Protein AF-H8L645-F1 (afdb_monomer_lite)

Foldseek 3Di:
DPPCDVDDDDPVRQVVLVVQCVVVVHDSVVSVVVVVVVVCCVPPPDPPPPPPDDPCVVVPDDPPPDDDD

Secondary structure (DSSP, 8-state):
-----SS---HHHHHHHHHHHHHHT--HHHHHHHHHHHHHHHHHS----------GGGG--PPPPP---

Sequence (69 aa):
MTEDLPIDLTPAQADRISAFAKEQGLTVEQAVTKLAREAINERYVLPKNRGSVLPIRALKRAPRGPSHD

Radius of gyration: 26.89 Å; chains: 1; bounding box: 69×50×50 Å

Organism: Frateuria aurantia (strain ATCC 33424 / DSM 6220 / KCTC 2777 / LMG 1558 / NBRC 3245 / NCIMB 13370) (NCBI:txid767434)

pLDDT: mean 76.22, std 14.35, range [40.47, 94.25]

Structure (mmCIF, N/CA/C/O backbone):
data_AF-H8L645-F1
#
_entry.id   AF-H8L645-F1
#
loop_
_atom_site.group_PDB
_atom_site.id
_atom_site.type_symbol
_atom_site.label_atom_id
_atom_site.label_alt_id
_atom_site.label_comp_id
_atom_site.label_asym_id
_atom_site.label_entity_id
_atom_site.label_seq_id
_atom_site.pdbx_PDB_ins_code
_atom_site.Cartn_x
_atom_site.Cartn_y
_atom_site.Cartn_z
_atom_site.occupancy
_atom_site.B_iso_or_equiv
_atom_site.auth_seq_id
_atom_site.auth_comp_id
_atom_site.auth_asym_id
_atom_site.auth_atom_id
_atom_site.pdbx_PDB_model_num
ATOM 1 N N . MET A 1 1 ? -18.620 15.223 6.381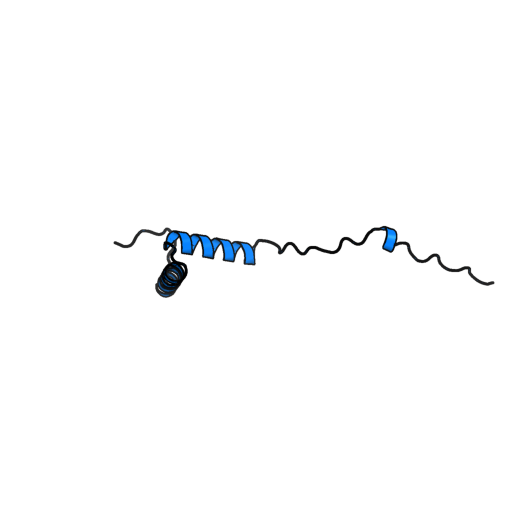 1.00 40.47 1 MET A N 1
ATOM 2 C CA . MET A 1 1 ? -17.253 15.771 6.316 1.00 40.47 1 MET A CA 1
ATOM 3 C C . MET A 1 1 ? -16.434 14.771 5.523 1.00 40.47 1 MET A C 1
ATOM 5 O O . MET A 1 1 ? -15.982 13.787 6.084 1.00 40.47 1 MET A O 1
ATOM 9 N N . THR A 1 2 ? -16.405 14.929 4.206 1.00 49.84 2 THR A N 1
ATOM 10 C CA . THR A 1 2 ? -15.537 14.172 3.300 1.00 49.84 2 THR A CA 1
ATOM 11 C C . THR A 1 2 ? -14.266 14.991 3.173 1.00 49.84 2 THR A C 1
ATOM 13 O O . THR A 1 2 ? -14.311 16.099 2.648 1.00 49.84 2 THR A O 1
ATOM 16 N N . GLU A 1 3 ? -13.180 14.514 3.770 1.00 57.72 3 GLU A N 1
ATOM 17 C CA . GLU A 1 3 ? -11.869 15.133 3.614 1.00 57.72 3 GLU A CA 1
ATOM 18 C C . GLU A 1 3 ? -11.465 15.010 2.139 1.00 57.72 3 GLU A C 1
ATOM 20 O O . GLU A 1 3 ? -11.510 13.920 1.566 1.00 57.72 3 GLU A O 1
ATOM 25 N N . ASP A 1 4 ? -11.172 16.156 1.524 1.00 53.94 4 ASP A N 1
ATOM 26 C CA . ASP A 1 4 ? -10.832 16.337 0.112 1.00 53.94 4 ASP A CA 1
ATOM 27 C C . ASP A 1 4 ? -9.442 15.728 -0.147 1.00 53.94 4 ASP A C 1
ATOM 29 O O . ASP A 1 4 ? -8.414 16.403 -0.183 1.00 53.94 4 ASP A O 1
ATOM 33 N N . LEU A 1 5 ? -9.380 14.398 -0.210 1.00 58.47 5 LEU A N 1
ATOM 34 C CA . LEU A 1 5 ? -8.211 13.698 -0.723 1.00 58.47 5 LEU A CA 1
ATOM 35 C C . LEU A 1 5 ? -8.114 14.053 -2.218 1.00 58.47 5 LEU A C 1
ATOM 37 O O . LEU A 1 5 ? -9.087 13.829 -2.935 1.00 58.47 5 LEU A O 1
ATOM 41 N N . PRO A 1 6 ? -6.970 14.543 -2.738 1.00 67.00 6 PRO A N 1
ATOM 42 C CA . PRO A 1 6 ? -6.813 14.963 -4.143 1.00 67.00 6 PRO A CA 1
ATOM 43 C C . PRO A 1 6 ? -6.852 13.792 -5.149 1.00 67.00 6 PRO A C 1
ATOM 45 O O . PRO A 1 6 ? -6.373 13.899 -6.277 1.00 67.00 6 PRO A O 1
ATOM 48 N N . ILE A 1 7 ? -7.357 12.638 -4.718 1.00 69.38 7 ILE A N 1
ATOM 49 C CA . ILE A 1 7 ? -7.376 11.371 -5.426 1.00 69.38 7 ILE A CA 1
ATOM 50 C C . IL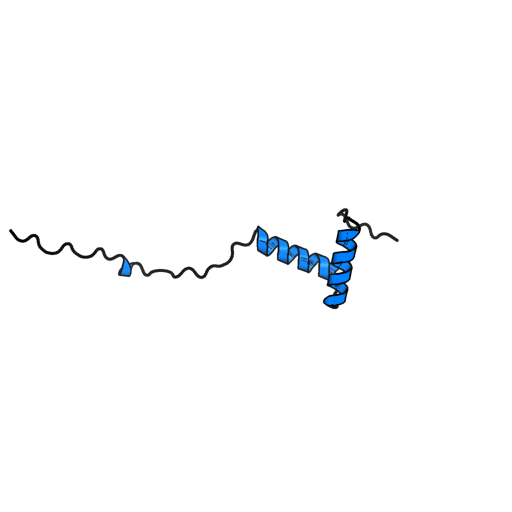E A 1 7 ? -8.763 10.774 -5.204 1.00 69.38 7 ILE A C 1
ATOM 52 O O . ILE A 1 7 ? -9.100 10.392 -4.082 1.00 69.38 7 ILE A O 1
ATOM 56 N N . ASP A 1 8 ? -9.546 10.661 -6.275 1.00 77.00 8 ASP A N 1
ATOM 57 C CA . ASP A 1 8 ? -10.839 9.984 -6.225 1.00 77.00 8 ASP A CA 1
ATOM 58 C C . ASP A 1 8 ? -10.628 8.486 -5.986 1.00 77.00 8 ASP A C 1
ATOM 60 O O . ASP A 1 8 ? -10.193 7.732 -6.862 1.00 77.00 8 ASP A O 1
ATOM 64 N N . LEU A 1 9 ? -10.932 8.051 -4.765 1.00 79.25 9 LEU A N 1
ATOM 65 C CA . LEU A 1 9 ? -10.958 6.645 -4.397 1.00 79.25 9 LEU A CA 1
ATOM 66 C C . LEU A 1 9 ? -12.363 6.095 -4.613 1.00 79.25 9 LEU A C 1
ATOM 68 O O . LEU A 1 9 ? -13.357 6.668 -4.170 1.00 79.25 9 LEU A O 1
ATOM 72 N N . THR A 1 10 ? -12.452 4.920 -5.232 1.00 87.94 10 THR A N 1
ATOM 73 C CA . THR A 1 10 ? -13.714 4.173 -5.214 1.00 87.94 10 THR A CA 1
ATOM 74 C C . THR A 1 10 ? -14.061 3.773 -3.770 1.00 87.94 10 THR A C 1
ATOM 76 O O . THR A 1 10 ? -13.147 3.515 -2.978 1.00 87.94 10 THR A O 1
ATOM 79 N N . PRO A 1 11 ? -15.352 3.631 -3.413 1.00 86.12 11 PRO A N 1
ATOM 80 C CA . PRO A 1 11 ? -15.754 3.224 -2.062 1.00 86.12 11 PRO A CA 1
ATOM 81 C C . PRO A 1 11 ? -15.063 1.933 -1.599 1.00 86.12 11 PRO A C 1
ATOM 83 O O . PRO A 1 11 ? -14.511 1.864 -0.505 1.00 86.12 11 PRO A O 1
ATOM 86 N N . ALA A 1 12 ? -14.956 0.948 -2.496 1.00 88.25 12 ALA A N 1
ATOM 87 C CA . ALA A 1 12 ? -14.279 -0.314 -2.217 1.00 88.25 12 ALA A CA 1
ATOM 88 C C . ALA A 1 12 ? -12.774 -0.159 -1.922 1.00 88.25 12 ALA A C 1
ATOM 90 O O . ALA A 1 12 ? -12.206 -0.969 -1.191 1.00 88.25 12 ALA A O 1
ATOM 91 N N . GLN A 1 13 ? -12.098 0.840 -2.498 1.00 86.94 13 GLN A N 1
ATOM 92 C CA . GLN A 1 13 ? -10.693 1.127 -2.188 1.00 86.94 13 GLN A CA 1
ATOM 93 C C . GLN A 1 13 ? -10.557 1.797 -0.822 1.00 86.94 13 GLN A C 1
ATOM 95 O O . GLN A 1 13 ? -9.683 1.406 -0.049 1.00 86.94 13 GLN A O 1
ATOM 100 N N . ALA A 1 14 ? -11.436 2.751 -0.506 1.00 88.25 14 ALA A N 1
ATOM 101 C CA . ALA A 1 14 ? -11.452 3.419 0.792 1.00 88.25 14 ALA A CA 1
ATOM 102 C C . ALA A 1 14 ? -11.696 2.421 1.941 1.00 88.25 14 ALA A C 1
ATOM 104 O O . ALA A 1 14 ? -10.999 2.462 2.959 1.00 88.25 14 ALA A O 1
ATOM 105 N N . ASP A 1 15 ? -12.607 1.464 1.738 1.00 90.69 15 ASP A N 1
ATOM 106 C CA . ASP A 1 15 ? -12.895 0.398 2.701 1.00 90.69 15 ASP A CA 1
ATOM 107 C C . ASP A 1 15 ? -11.683 -0.508 2.935 1.00 90.69 15 ASP A C 1
ATOM 109 O O . ASP A 1 15 ? -11.337 -0.806 4.079 1.00 90.69 1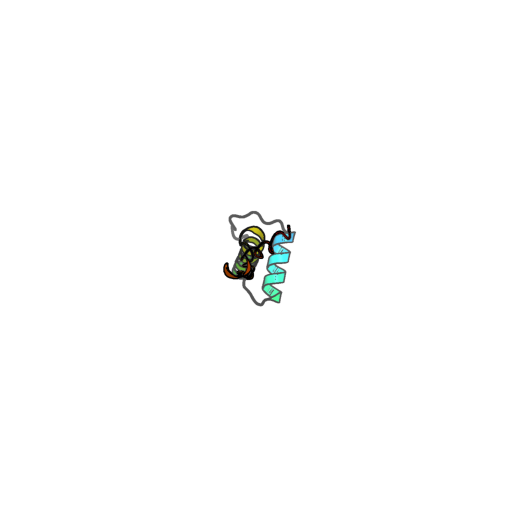5 ASP A O 1
ATOM 113 N N . ARG A 1 16 ? -10.981 -0.907 1.866 1.00 90.62 16 ARG A N 1
ATOM 114 C CA . ARG A 1 16 ? -9.764 -1.731 1.978 1.00 90.62 16 ARG A CA 1
ATOM 115 C C . ARG A 1 16 ? -8.641 -1.008 2.711 1.00 90.62 16 ARG A C 1
ATOM 117 O O . ARG A 1 16 ? -7.992 -1.612 3.560 1.00 90.62 16 ARG A O 1
ATOM 124 N N . ILE A 1 17 ? -8.415 0.269 2.402 1.00 90.38 17 ILE A N 1
ATOM 125 C CA . ILE A 1 17 ? -7.393 1.083 3.076 1.00 90.38 17 ILE A CA 1
ATOM 126 C C . ILE A 1 17 ? -7.734 1.213 4.563 1.00 90.38 17 ILE A C 1
ATOM 128 O O . ILE A 1 17 ? -6.863 1.037 5.411 1.00 90.38 17 ILE A O 1
ATOM 132 N N . SER A 1 18 ? -9.003 1.464 4.884 1.00 90.94 18 SER A N 1
ATOM 133 C CA . SER A 1 18 ? -9.471 1.582 6.267 1.00 90.94 18 SER A CA 1
ATOM 134 C C . SER A 1 18 ? -9.353 0.264 7.038 1.00 90.94 18 SER A C 1
ATOM 136 O O . SER A 1 18 ? -8.971 0.272 8.208 1.00 90.94 18 SER A O 1
ATOM 138 N N . ALA A 1 19 ? -9.647 -0.871 6.399 1.00 93.31 19 ALA A N 1
ATOM 139 C CA . ALA A 1 19 ? -9.454 -2.196 6.986 1.00 93.31 19 ALA A CA 1
ATOM 140 C C . ALA A 1 19 ? -7.969 -2.470 7.263 1.00 93.31 19 ALA A C 1
ATOM 142 O O . ALA A 1 19 ? -7.607 -2.812 8.387 1.00 93.31 19 ALA A O 1
ATOM 143 N N . PHE A 1 20 ? -7.103 -2.209 6.283 1.00 91.75 20 PHE A N 1
ATOM 144 C CA . PHE A 1 20 ? -5.656 -2.357 6.430 1.00 91.75 20 PHE A CA 1
ATOM 145 C C . PHE A 1 20 ? -5.087 -1.452 7.532 1.00 91.75 20 PHE A C 1
ATOM 147 O O . PHE A 1 20 ? -4.258 -1.884 8.331 1.00 91.75 20 PHE A O 1
ATOM 154 N N . ALA A 1 21 ? -5.561 -0.206 7.619 1.00 92.62 21 ALA A N 1
ATOM 155 C CA . ALA A 1 21 ? -5.182 0.721 8.679 1.00 92.62 21 ALA A CA 1
ATOM 156 C C . ALA A 1 21 ? -5.530 0.154 10.065 1.00 92.62 21 ALA A C 1
ATOM 158 O O . ALA A 1 21 ? -4.676 0.127 10.950 1.00 92.62 21 ALA A O 1
ATOM 159 N N . LYS A 1 22 ? -6.747 -0.383 10.236 1.00 93.75 22 LYS A N 1
ATOM 160 C CA . LYS A 1 22 ? -7.184 -1.014 11.492 1.00 93.75 22 LYS A CA 1
ATOM 161 C C . LYS A 1 22 ? -6.362 -2.250 11.847 1.00 93.75 22 LYS A C 1
ATOM 163 O O . LYS A 1 22 ? -5.940 -2.375 12.991 1.00 93.75 22 LYS A O 1
ATOM 168 N N . GLU A 1 23 ? -6.114 -3.136 10.887 1.00 94.25 23 GLU A N 1
ATOM 169 C CA . GLU A 1 23 ? -5.330 -4.360 11.104 1.00 94.25 23 GLU A CA 1
ATOM 170 C C . GLU A 1 23 ? -3.888 -4.066 11.529 1.00 94.25 23 GLU A C 1
ATOM 172 O O . GLU A 1 23 ? -3.315 -4.787 12.343 1.00 94.25 23 GLU A O 1
ATOM 177 N N . GLN A 1 24 ? -3.301 -3.000 10.989 1.00 91.31 24 GLN A N 1
ATOM 178 C CA . GLN A 1 24 ? -1.915 -2.617 11.253 1.00 91.31 24 GLN A CA 1
ATOM 179 C C . GLN A 1 24 ? -1.772 -1.617 12.411 1.00 91.31 24 GLN A C 1
ATOM 181 O O . GLN A 1 24 ? -0.650 -1.236 12.742 1.00 91.31 24 GLN A O 1
ATOM 186 N N . GLY A 1 25 ? -2.881 -1.166 13.012 1.00 94.25 25 GLY A N 1
ATOM 187 C CA . GLY A 1 25 ? -2.874 -0.117 14.036 1.00 94.25 25 GLY A CA 1
ATOM 188 C C . GLY A 1 25 ? -2.344 1.230 13.526 1.00 94.25 25 GLY A C 1
ATOM 189 O O . GLY A 1 25 ? -1.723 1.973 14.281 1.00 94.25 25 GLY A O 1
ATOM 190 N N . LEU A 1 26 ? -2.544 1.523 12.239 1.00 91.50 26 LEU A N 1
ATOM 191 C CA . LEU A 1 26 ? -2.077 2.730 11.558 1.00 91.50 26 LEU A CA 1
ATOM 192 C C . LEU A 1 26 ? -3.218 3.730 11.363 1.00 91.50 26 LEU A C 1
ATOM 194 O O . LEU A 1 26 ? -4.395 3.367 11.339 1.00 91.50 26 LEU A O 1
ATOM 198 N N . THR A 1 27 ? -2.870 4.997 11.141 1.00 92.12 27 THR A N 1
ATOM 199 C CA . THR A 1 27 ? -3.833 5.958 10.586 1.00 92.12 27 THR A CA 1
ATOM 200 C C . THR A 1 27 ? -4.079 5.673 9.102 1.00 92.12 27 THR A C 1
ATOM 202 O O . THR A 1 27 ? -3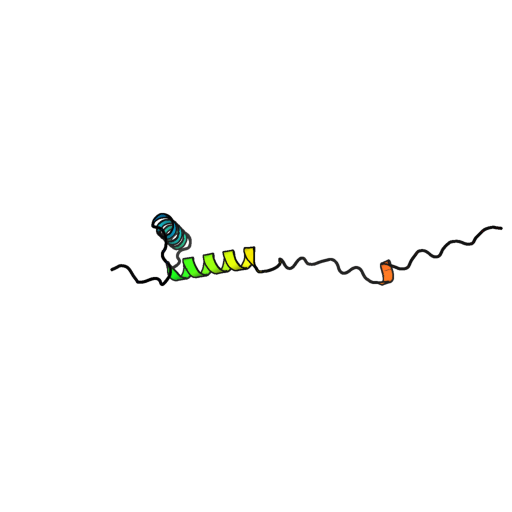.261 5.040 8.429 1.00 92.12 27 THR A O 1
ATOM 205 N N . VAL A 1 28 ? -5.200 6.161 8.563 1.00 87.19 28 VAL A N 1
ATOM 206 C CA . VAL A 1 28 ? -5.535 6.002 7.136 1.00 87.19 28 VAL A CA 1
ATOM 207 C C . VAL A 1 28 ? -4.435 6.593 6.245 1.00 87.19 28 VAL A C 1
ATOM 209 O O . VAL A 1 28 ? -3.991 5.935 5.309 1.00 87.19 28 VAL A O 1
ATOM 212 N N . GLU A 1 29 ? -3.907 7.774 6.573 1.00 87.62 29 GLU A N 1
ATOM 213 C CA . GLU A 1 29 ? -2.802 8.394 5.823 1.00 87.62 29 GLU A CA 1
ATOM 214 C C . GLU A 1 29 ? -1.521 7.546 5.830 1.00 87.62 29 GLU A C 1
ATOM 216 O O . GLU A 1 29 ? -0.855 7.385 4.801 1.00 87.62 29 GLU A O 1
ATOM 221 N N . GLN A 1 30 ? -1.173 6.963 6.980 1.00 89.12 30 GLN A N 1
ATOM 222 C CA . GLN A 1 30 ? -0.009 6.083 7.107 1.00 89.12 30 GLN A CA 1
ATOM 223 C C . GLN A 1 30 ? -0.196 4.794 6.306 1.00 89.12 30 GLN A C 1
ATOM 225 O O . GLN A 1 30 ? 0.737 4.341 5.639 1.00 89.12 30 GLN A O 1
ATOM 230 N N . ALA A 1 31 ? -1.402 4.226 6.336 1.00 91.69 31 ALA A N 1
ATOM 231 C CA . ALA A 1 31 ? -1.771 3.070 5.532 1.00 91.69 31 ALA A CA 1
ATOM 232 C C . ALA A 1 31 ? -1.624 3.360 4.031 1.00 91.69 31 ALA A C 1
ATOM 234 O O . ALA A 1 31 ? -0.951 2.601 3.333 1.00 91.69 31 ALA A O 1
ATOM 235 N N . VAL A 1 32 ? -2.168 4.483 3.548 1.00 90.31 32 VAL A N 1
ATOM 236 C CA . VAL A 1 32 ? -2.031 4.909 2.144 1.00 90.31 32 VAL A CA 1
ATOM 237 C C . VAL A 1 32 ? -0.563 5.070 1.767 1.00 90.31 32 VAL A C 1
ATOM 239 O O . VAL A 1 32 ? -0.122 4.532 0.753 1.00 90.31 32 VAL A O 1
ATOM 242 N N . THR A 1 33 ? 0.216 5.755 2.605 1.00 89.56 33 THR A N 1
ATOM 243 C CA . THR A 1 33 ? 1.646 5.98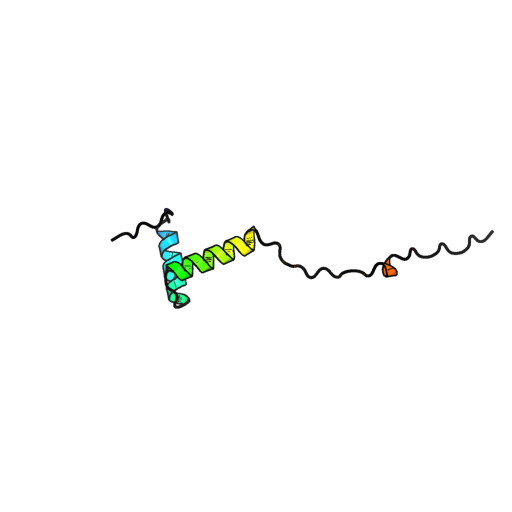9 2.360 1.00 89.56 33 THR A CA 1
ATOM 244 C C . THR A 1 33 ? 2.420 4.675 2.257 1.00 89.56 33 THR A C 1
ATOM 246 O O . THR A 1 33 ? 3.259 4.508 1.368 1.00 89.56 33 THR A O 1
ATOM 249 N N . LYS A 1 34 ? 2.131 3.717 3.145 1.00 90.25 34 LYS A N 1
ATOM 250 C CA . LYS A 1 34 ? 2.773 2.399 3.151 1.00 90.25 34 LYS A CA 1
ATOM 251 C C . LYS A 1 34 ? 2.428 1.604 1.890 1.00 90.25 34 LYS A C 1
ATOM 253 O O . LYS A 1 34 ? 3.341 1.144 1.209 1.00 90.25 34 LYS A O 1
ATOM 258 N N . LEU A 1 35 ? 1.143 1.526 1.541 1.00 89.31 35 LEU A N 1
ATOM 259 C CA . LEU A 1 35 ? 0.669 0.829 0.341 1.00 89.31 35 LEU A CA 1
ATOM 260 C C . LEU A 1 35 ? 1.239 1.450 -0.943 1.00 89.31 35 LEU A C 1
ATOM 262 O O . LEU A 1 35 ? 1.699 0.733 -1.830 1.00 89.31 35 LEU A O 1
ATOM 266 N N . ALA A 1 36 ? 1.275 2.781 -1.030 1.00 87.94 36 ALA A N 1
ATOM 267 C CA . ALA A 1 36 ? 1.872 3.483 -2.162 1.00 87.94 36 ALA A CA 1
ATOM 268 C C . ALA A 1 36 ? 3.371 3.176 -2.288 1.00 87.94 36 ALA A C 1
ATOM 270 O O . ALA A 1 36 ? 3.863 2.902 -3.383 1.00 87.94 36 ALA A O 1
ATOM 271 N N . ARG A 1 37 ? 4.102 3.167 -1.167 1.00 88.75 37 ARG A N 1
ATOM 272 C CA . ARG A 1 37 ? 5.532 2.840 -1.152 1.00 88.75 37 ARG A CA 1
ATOM 273 C C . ARG A 1 37 ? 5.799 1.404 -1.600 1.00 88.75 37 ARG A C 1
ATOM 275 O O . ARG A 1 37 ? 6.736 1.181 -2.362 1.00 88.75 37 ARG A O 1
ATOM 282 N N . GLU A 1 38 ? 4.997 0.447 -1.145 1.00 87.06 38 GLU A N 1
ATOM 283 C CA . GLU A 1 38 ? 5.098 -0.953 -1.567 1.00 87.06 38 GLU A CA 1
ATOM 284 C C . GLU A 1 38 ? 4.826 -1.102 -3.068 1.00 87.06 38 GLU A C 1
ATOM 286 O O . GLU A 1 38 ? 5.652 -1.677 -3.776 1.00 87.06 38 GLU A O 1
ATOM 291 N N . ALA A 1 39 ? 3.758 -0.482 -3.579 1.00 85.69 39 ALA A N 1
ATOM 292 C CA . ALA A 1 39 ? 3.428 -0.506 -5.003 1.00 85.69 39 ALA A CA 1
ATOM 293 C C . ALA A 1 39 ? 4.519 0.133 -5.882 1.00 85.69 39 ALA A C 1
ATOM 295 O O . ALA A 1 39 ? 4.819 -0.362 -6.970 1.00 85.69 39 ALA A O 1
ATOM 296 N N . ILE A 1 40 ? 5.138 1.227 -5.420 1.00 85.62 40 ILE A N 1
ATOM 297 C CA . ILE A 1 40 ? 6.263 1.859 -6.123 1.00 85.62 40 ILE A CA 1
ATOM 298 C C . ILE A 1 40 ? 7.481 0.935 -6.128 1.00 85.62 40 ILE A C 1
ATOM 300 O O . ILE A 1 40 ? 8.116 0.771 -7.170 1.00 85.62 40 ILE A O 1
ATOM 304 N N . ASN A 1 41 ? 7.804 0.325 -4.987 1.00 85.19 41 ASN A N 1
ATOM 305 C CA . ASN A 1 41 ? 8.930 -0.598 -4.887 1.00 85.19 41 ASN A CA 1
ATOM 306 C C . ASN A 1 41 ? 8.752 -1.805 -5.811 1.00 85.19 41 ASN A C 1
ATOM 308 O O . ASN A 1 41 ? 9.696 -2.185 -6.492 1.00 85.19 41 ASN A O 1
ATOM 312 N N . GLU A 1 42 ? 7.550 -2.371 -5.875 1.00 82.19 42 GLU A N 1
ATOM 313 C CA . GLU A 1 42 ? 7.251 -3.509 -6.744 1.00 82.19 42 GLU A CA 1
ATOM 314 C C . GLU A 1 42 ? 7.358 -3.149 -8.233 1.00 82.19 42 GLU A C 1
ATOM 316 O O . GLU A 1 42 ? 7.918 -3.912 -9.019 1.00 82.19 42 GLU A O 1
ATOM 321 N N . ARG A 1 43 ? 6.843 -1.978 -8.635 1.00 82.06 43 ARG A N 1
ATOM 322 C CA . ARG A 1 43 ? 6.773 -1.589 -10.054 1.00 82.06 43 ARG A CA 1
ATOM 323 C C . ARG A 1 43 ? 8.049 -0.966 -10.601 1.00 82.06 43 ARG A C 1
ATOM 325 O O . ARG A 1 43 ? 8.349 -1.150 -11.777 1.00 82.06 43 ARG A O 1
ATOM 332 N N . TYR A 1 44 ? 8.755 -0.181 -9.793 1.00 76.56 44 TYR A N 1
ATOM 333 C CA . TYR A 1 44 ? 9.805 0.715 -10.288 1.00 76.56 44 TYR A CA 1
ATOM 334 C C . TYR A 1 44 ? 11.181 0.450 -9.690 1.00 76.56 44 TYR A C 1
ATOM 336 O O . TYR A 1 44 ? 12.184 0.867 -10.271 1.00 76.56 44 TYR A O 1
ATOM 344 N N . VAL A 1 45 ? 11.269 -0.230 -8.546 1.00 77.06 45 VAL A N 1
ATOM 345 C CA . VAL A 1 45 ? 12.567 -0.541 -7.952 1.00 77.06 45 VAL A CA 1
ATOM 346 C C . VAL A 1 45 ? 13.014 -1.899 -8.464 1.00 77.06 45 VAL A C 1
ATOM 348 O O . VAL A 1 45 ? 12.477 -2.933 -8.076 1.00 77.06 45 VAL A O 1
ATOM 351 N N . LEU A 1 46 ? 14.037 -1.901 -9.326 1.00 70.81 46 LEU A N 1
ATOM 352 C CA . LEU A 1 46 ? 14.680 -3.145 -9.734 1.00 70.81 46 LEU A CA 1
ATOM 353 C C . LEU A 1 46 ? 15.133 -3.906 -8.480 1.00 70.81 46 LEU A C 1
ATOM 355 O O . LEU A 1 46 ? 15.878 -3.342 -7.664 1.00 70.81 46 LEU A O 1
ATOM 359 N N . PRO A 1 47 ? 14.719 -5.177 -8.314 1.00 69.94 47 PRO A N 1
ATOM 360 C CA . PRO A 1 47 ? 15.184 -5.979 -7.203 1.00 69.94 47 PRO A CA 1
ATOM 361 C C . PRO A 1 47 ? 16.705 -6.035 -7.284 1.00 69.94 47 PRO A C 1
ATOM 363 O O . PRO A 1 47 ? 17.281 -6.353 -8.329 1.00 69.94 47 PRO A O 1
ATOM 366 N N . LYS A 1 48 ? 17.371 -5.679 -6.181 1.00 69.69 48 LYS A N 1
ATOM 367 C CA . LYS A 1 48 ? 18.825 -5.793 -6.059 1.00 69.69 48 LYS A CA 1
ATOM 368 C C . LYS A 1 48 ? 19.183 -7.273 -6.012 1.00 69.69 48 LYS A C 1
ATOM 370 O O . LYS A 1 48 ? 19.461 -7.825 -4.950 1.00 69.69 48 LYS A O 1
ATOM 375 N N . ASN A 1 49 ? 19.176 -7.922 -7.169 1.00 67.69 49 ASN A N 1
ATOM 376 C CA . ASN A 1 49 ? 19.755 -9.237 -7.314 1.00 67.69 49 ASN A CA 1
ATOM 377 C C . ASN A 1 49 ? 21.241 -9.081 -7.004 1.00 67.69 49 ASN A C 1
ATOM 379 O O . ASN A 1 49 ? 21.959 -8.343 -7.682 1.00 67.69 49 ASN A O 1
ATOM 383 N N . ARG A 1 50 ? 21.702 -9.753 -5.945 1.00 63.00 50 ARG A N 1
ATOM 384 C CA . ARG A 1 50 ? 23.129 -9.954 -5.688 1.00 63.00 50 ARG A CA 1
ATOM 385 C C . ARG A 1 50 ? 23.651 -10.884 -6.779 1.00 63.00 50 ARG A C 1
ATOM 387 O O . ARG A 1 50 ? 23.820 -12.077 -6.552 1.00 63.00 50 ARG A O 1
ATOM 394 N N . GLY A 1 51 ? 23.819 -10.352 -7.987 1.00 66.62 51 GLY A N 1
ATOM 395 C CA . GLY A 1 51 ? 24.454 -11.068 -9.079 1.00 66.62 51 GLY A CA 1
ATOM 396 C C . GLY A 1 51 ? 25.834 -11.510 -8.615 1.00 66.62 51 GLY A C 1
ATOM 397 O O . GLY A 1 51 ? 26.602 -10.707 -8.081 1.00 66.62 51 GLY A O 1
ATOM 398 N N . SER A 1 52 ? 26.133 -12.796 -8.758 1.00 69.62 52 SER A N 1
ATOM 399 C CA . SER A 1 52 ? 27.467 -13.308 -8.480 1.00 69.62 52 SER A CA 1
ATOM 400 C C . SER A 1 52 ? 28.429 -12.690 -9.491 1.00 69.62 52 SER A C 1
ATOM 402 O O . SER A 1 52 ? 28.371 -12.992 -10.681 1.00 69.62 52 SER A O 1
ATOM 404 N N . VAL A 1 53 ? 29.296 -11.789 -9.029 1.00 69.88 53 VAL A N 1
ATOM 405 C CA . VAL A 1 53 ? 30.361 -11.233 -9.864 1.00 69.88 53 VAL A CA 1
ATOM 406 C C . VAL A 1 53 ? 31.365 -12.351 -10.122 1.00 69.88 53 VAL A C 1
ATOM 408 O O . VAL A 1 53 ? 32.092 -12.760 -9.217 1.00 69.88 53 VAL A O 1
ATOM 411 N N . LEU A 1 54 ? 31.389 -12.877 -11.346 1.00 68.25 54 LEU A N 1
ATOM 412 C CA . LEU A 1 54 ? 32.393 -13.857 -11.741 1.00 68.25 54 LEU A CA 1
ATOM 413 C C . LEU A 1 54 ? 33.740 -13.141 -11.923 1.00 68.25 54 LEU A C 1
ATOM 415 O O . LEU A 1 54 ? 33.833 -12.211 -12.729 1.00 68.25 54 LEU A O 1
ATOM 419 N N . PRO A 1 55 ? 34.800 -13.544 -11.201 1.00 70.06 55 PRO A N 1
ATOM 420 C CA . PRO A 1 55 ? 36.112 -12.946 -11.381 1.00 70.06 55 PRO A CA 1
ATOM 421 C C . PRO A 1 55 ? 36.631 -13.253 -12.790 1.00 70.06 55 PRO A C 1
ATOM 423 O O . PRO A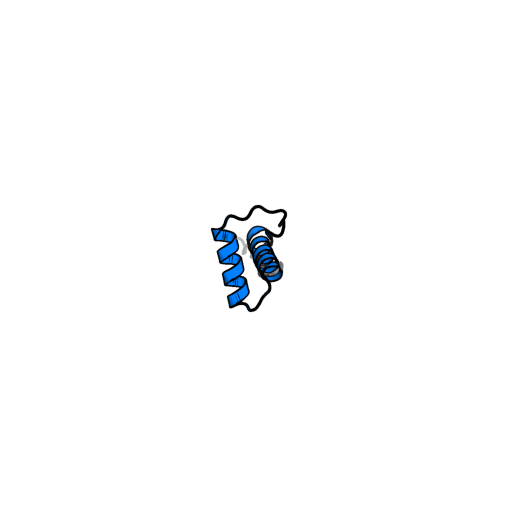 1 55 ? 36.639 -14.405 -13.222 1.00 70.06 55 PRO A O 1
ATOM 426 N N . ILE A 1 56 ? 37.140 -12.228 -13.482 1.00 68.31 56 ILE A N 1
ATOM 427 C CA . ILE A 1 56 ? 37.653 -12.283 -14.869 1.00 68.31 56 ILE A CA 1
ATOM 428 C C . ILE A 1 56 ? 38.676 -13.421 -15.079 1.00 68.31 56 ILE A C 1
ATOM 430 O O . ILE A 1 56 ? 38.801 -13.956 -16.178 1.00 68.31 56 ILE A O 1
ATOM 434 N N . ARG A 1 57 ? 39.367 -13.870 -14.020 1.00 62.06 57 ARG A N 1
ATOM 435 C CA . ARG A 1 57 ? 40.282 -15.024 -14.069 1.00 62.06 57 ARG A CA 1
ATOM 436 C C . ARG A 1 57 ? 39.615 -16.343 -14.484 1.00 62.06 57 ARG A C 1
ATOM 438 O O . ARG A 1 57 ? 40.307 -17.175 -15.060 1.00 62.06 57 ARG A O 1
ATOM 445 N N . ALA A 1 58 ? 38.314 -16.527 -14.246 1.00 58.44 58 ALA A N 1
ATOM 446 C CA . ALA A 1 58 ? 37.577 -17.722 -14.669 1.00 58.44 58 ALA A CA 1
ATOM 447 C C . ALA A 1 58 ? 37.295 -17.758 -16.186 1.00 58.44 58 ALA A C 1
ATOM 449 O O . ALA A 1 58 ? 36.968 -18.810 -16.722 1.00 58.44 58 ALA A O 1
ATOM 450 N N . LEU A 1 59 ? 37.469 -16.633 -16.893 1.00 59.03 59 LEU A N 1
ATOM 451 C CA . LEU A 1 59 ? 37.318 -16.536 -18.350 1.00 59.03 59 LEU A CA 1
ATOM 452 C C . LEU A 1 59 ? 38.631 -16.778 -19.108 1.00 59.03 59 LEU A C 1
ATOM 454 O O . LEU A 1 59 ? 38.686 -16.536 -20.317 1.00 59.03 59 LEU A O 1
ATOM 458 N N . LYS A 1 60 ? 39.702 -17.244 -18.440 1.00 61.03 60 LYS A N 1
ATOM 459 C CA . LYS A 1 60 ? 40.904 -17.711 -19.144 1.00 61.03 60 LYS A CA 1
ATOM 460 C C . LYS A 1 60 ? 40.478 -18.849 -20.074 1.00 61.03 60 LYS A C 1
ATOM 462 O O . LYS A 1 60 ? 40.270 -19.973 -19.626 1.00 61.03 60 LYS A O 1
ATOM 467 N N . ARG A 1 61 ? 40.329 -18.533 -21.369 1.00 64.12 61 ARG A N 1
ATOM 468 C CA . ARG A 1 61 ? 40.182 -19.513 -22.450 1.00 64.12 61 ARG A CA 1
ATOM 469 C C . ARG A 1 61 ? 41.203 -20.612 -22.194 1.00 64.12 61 ARG A C 1
ATOM 471 O O . ARG A 1 61 ? 42.387 -20.304 -22.042 1.00 64.12 61 ARG A O 1
ATOM 478 N N . ALA A 1 62 ? 40.734 -21.856 -22.117 1.00 60.75 62 ALA A N 1
ATOM 479 C CA . ALA A 1 62 ? 41.619 -23.006 -22.065 1.00 60.75 62 ALA A CA 1
ATOM 480 C C . ALA A 1 62 ? 42.681 -22.838 -23.169 1.00 60.75 62 ALA A C 1
ATOM 482 O O . ALA A 1 62 ? 42.310 -22.506 -24.304 1.00 60.75 62 ALA A O 1
ATOM 483 N N . PRO A 1 63 ? 43.985 -22.969 -22.862 1.00 56.62 63 PRO A N 1
ATOM 484 C CA . PRO A 1 63 ? 44.990 -22.970 -23.910 1.00 56.62 63 PRO A CA 1
ATOM 485 C C . PRO A 1 63 ? 44.632 -24.110 -24.864 1.00 56.62 63 PRO A C 1
ATOM 487 O O . PRO A 1 63 ? 44.392 -25.233 -24.419 1.00 56.62 63 PRO A O 1
ATOM 490 N N . ARG A 1 64 ? 44.530 -23.812 -26.166 1.00 60.38 64 ARG A N 1
ATOM 491 C CA . ARG A 1 64 ? 44.460 -24.863 -27.185 1.00 60.38 64 ARG A CA 1
ATOM 492 C C . ARG A 1 64 ? 45.669 -25.766 -26.935 1.00 60.38 64 ARG A C 1
ATOM 494 O O . ARG A 1 64 ? 46.796 -25.275 -26.959 1.00 60.38 64 ARG A O 1
ATOM 501 N N . GLY A 1 65 ? 45.411 -27.030 -26.599 1.00 57.03 65 GLY A N 1
ATOM 502 C CA . GLY A 1 65 ? 46.451 -28.046 -26.464 1.00 57.03 65 GLY A CA 1
ATOM 503 C C . GLY A 1 65 ? 47.262 -28.155 -27.759 1.00 57.03 65 GLY A C 1
ATOM 504 O O . GLY A 1 65 ? 46.798 -27.687 -28.804 1.00 57.03 65 GLY A O 1
ATOM 505 N N . PRO A 1 66 ? 48.480 -28.712 -27.693 1.00 58.41 66 PRO A N 1
ATOM 506 C CA . PRO A 1 66 ? 49.392 -28.705 -28.822 1.00 58.41 66 PRO A CA 1
ATOM 507 C C . PRO A 1 66 ? 48.776 -29.486 -29.982 1.00 58.41 66 PRO A C 1
ATOM 509 O O . PRO A 1 66 ? 48.270 -30.593 -29.798 1.00 58.41 66 PRO A O 1
ATOM 512 N N . SER A 1 67 ? 48.815 -28.889 -31.171 1.00 62.22 67 SER A N 1
ATOM 513 C CA . SER A 1 67 ? 48.630 -29.605 -32.427 1.00 62.22 67 SER A CA 1
ATOM 514 C C . SER A 1 67 ? 49.686 -30.708 -32.481 1.00 62.22 67 SER A C 1
ATOM 516 O O . SER A 1 67 ? 50.877 -30.402 -32.484 1.00 62.22 67 SER A O 1
ATOM 518 N N . HIS A 1 68 ? 49.257 -31.966 -32.450 1.00 47.50 68 HIS A N 1
ATOM 519 C CA . HIS A 1 68 ? 50.136 -33.086 -32.748 1.00 47.50 68 HIS A CA 1
ATOM 520 C C . HIS A 1 68 ? 50.170 -33.220 -34.273 1.00 47.50 68 HIS A C 1
ATOM 522 O O . HIS A 1 68 ? 49.129 -33.480 -34.880 1.00 47.50 68 HIS A O 1
ATOM 528 N N . ASP A 1 69 ? 51.333 -32.922 -34.849 1.00 56.75 69 ASP A N 1
ATOM 529 C CA . ASP A 1 69 ? 51.733 -33.337 -36.200 1.00 56.75 69 ASP A CA 1
ATOM 530 C C . ASP A 1 69 ? 52.034 -34.847 -36.193 1.00 56.75 69 ASP A C 1
ATOM 532 O O . ASP A 1 69 ? 52.490 -35.344 -35.125 1.00 56.75 69 ASP A O 1
#